Protein AF-A0A699K9T8-F1 (afdb_monomer_lite)

Secondary structure (DSSP, 8-state):
------HHHHHHHHHHHHHHHHHHHHHHHHHHHHTPPPPHHHHHHHHHHHHHHHH---HHHHHTS-HHHHHHHHHHHHHHHHHHHHHHHHHHHHGGGTTTT--SS-----------------

Foldseek 3Di:
DPPDDDPVRVVVVVVVVVVVVVVVVVVVVVVVVVPDDDDLVRVLVVLLVLLCVQVVDDSVVSVPDDSVVSVVSSVVSVVVVVVVVVVVVVCVVVVVVCVVPPPPDDDPDDPDDPPPDDDDDD

Radius of gyration: 31.11 Å; chains: 1; bounding box: 76×38×87 Å

pLDDT: mean 80.2, std 19.76, range [38.72, 97.06]

Structure (mmCIF, N/CA/C/O backbone):
data_AF-A0A699K9T8-F1
#
_entry.id   AF-A0A699K9T8-F1
#
loop_
_atom_site.group_PDB
_atom_site.id
_atom_site.type_symbol
_atom_site.label_atom_id
_atom_site.label_alt_id
_atom_site.label_comp_id
_atom_site.label_asym_id
_atom_site.label_entity_id
_atom_site.label_seq_id
_atom_site.pdbx_PDB_ins_code
_atom_site.Cartn_x
_atom_site.Cartn_y
_atom_site.Cartn_z
_atom_site.occupancy
_atom_site.B_iso_or_equiv
_atom_site.auth_seq_id
_atom_site.auth_comp_id
_atom_site.auth_asym_id
_atom_site.auth_atom_id
_atom_site.pdbx_PDB_model_num
ATOM 1 N N . GLU A 1 1 ? -50.212 6.487 32.288 1.00 47.91 1 GLU A N 1
ATOM 2 C CA . GLU A 1 1 ? -49.646 5.586 33.312 1.00 47.91 1 GLU A CA 1
ATOM 3 C C . GLU A 1 1 ? -48.258 5.159 32.857 1.00 47.91 1 GLU A C 1
ATOM 5 O O . GLU A 1 1 ? -48.114 4.758 31.709 1.00 47.91 1 GLU A O 1
ATOM 10 N N . GLN A 1 2 ? -47.225 5.341 33.683 1.00 59.38 2 GLN A N 1
ATOM 11 C CA . GLN A 1 2 ? -45.913 4.745 33.417 1.00 59.38 2 GLN A CA 1
ATOM 12 C C . GLN A 1 2 ? -45.958 3.328 33.981 1.00 59.38 2 GLN A C 1
ATOM 14 O O . GLN A 1 2 ? -46.057 3.151 35.189 1.00 59.38 2 GLN A O 1
ATOM 19 N N . GLN A 1 3 ? -45.967 2.329 33.103 1.00 66.06 3 GLN A N 1
ATOM 20 C CA . GLN A 1 3 ? -45.936 0.930 33.507 1.00 66.06 3 GLN A CA 1
ATOM 21 C C . GLN A 1 3 ? -44.552 0.647 34.109 1.00 66.06 3 GLN A C 1
ATOM 23 O O . GLN A 1 3 ? -43.544 0.649 33.398 1.00 66.06 3 GLN A O 1
ATOM 28 N N . GLU A 1 4 ? -44.481 0.501 35.433 1.00 78.00 4 GLU A N 1
ATOM 29 C CA . GLU A 1 4 ? -43.238 0.155 36.117 1.00 78.00 4 GLU A CA 1
ATOM 30 C C . GLU A 1 4 ? -42.844 -1.276 35.748 1.00 78.00 4 GLU A C 1
ATOM 32 O O . GLU A 1 4 ? -43.513 -2.237 36.118 1.00 78.00 4 GLU A O 1
ATOM 37 N N . LEU A 1 5 ? -41.751 -1.412 34.997 1.00 75.56 5 LEU A N 1
ATOM 38 C CA . LEU A 1 5 ? -41.164 -2.711 34.668 1.00 75.56 5 LEU A CA 1
ATOM 39 C C . LEU A 1 5 ? -40.739 -3.447 35.949 1.00 75.56 5 LEU A C 1
ATOM 41 O O . LEU A 1 5 ? -40.157 -2.835 36.859 1.00 75.56 5 LEU A O 1
ATOM 45 N N . ASN A 1 6 ? -40.973 -4.761 35.986 1.00 85.19 6 ASN A N 1
ATOM 46 C CA . ASN A 1 6 ? -40.488 -5.639 37.052 1.00 85.19 6 ASN A CA 1
ATOM 47 C C . ASN A 1 6 ? -38.944 -5.583 37.112 1.00 85.19 6 ASN A C 1
ATOM 49 O O . ASN A 1 6 ? -38.277 -5.342 36.104 1.00 85.19 6 ASN A O 1
ATOM 53 N N . ASN A 1 7 ? -38.353 -5.804 38.287 1.00 85.00 7 ASN A N 1
ATOM 54 C CA . ASN A 1 7 ? -36.900 -5.858 38.467 1.00 85.00 7 ASN A CA 1
ATOM 55 C C . ASN A 1 7 ? -36.226 -6.839 37.496 1.00 85.00 7 ASN A C 1
ATOM 57 O O . ASN A 1 7 ? -35.191 -6.511 36.924 1.00 85.00 7 ASN A O 1
ATOM 61 N N . GLU A 1 8 ? -36.844 -7.989 37.236 1.00 86.44 8 GLU A N 1
ATOM 62 C CA . GLU A 1 8 ? -36.317 -8.996 36.308 1.00 86.44 8 GLU A CA 1
ATOM 63 C C . GLU A 1 8 ? -36.300 -8.492 34.848 1.00 86.44 8 GLU A C 1
ATOM 65 O O . GLU A 1 8 ? -35.314 -8.637 34.121 1.00 86.44 8 GLU A O 1
ATOM 70 N N . GLU A 1 9 ? -37.347 -7.780 34.425 1.00 89.50 9 GLU A N 1
ATOM 71 C CA . GLU A 1 9 ? -37.409 -7.140 33.104 1.00 89.50 9 GLU A CA 1
ATOM 72 C C . GLU A 1 9 ? -36.373 -6.011 32.976 1.00 89.50 9 GLU A C 1
ATOM 74 O O . GLU A 1 9 ? -35.718 -5.870 31.942 1.00 89.50 9 GLU A O 1
ATOM 79 N N . LYS A 1 10 ? -36.160 -5.232 34.043 1.00 89.62 10 LYS A N 1
ATOM 80 C CA . LYS A 1 10 ? -35.120 -4.193 34.087 1.00 89.62 10 LYS A CA 1
ATOM 81 C C . LYS A 1 10 ? -33.719 -4.792 33.939 1.00 89.62 10 LYS A C 1
ATOM 83 O O . LYS A 1 10 ? -32.911 -4.247 33.184 1.00 89.62 10 LYS A O 1
ATOM 88 N N . GLU A 1 11 ? -33.433 -5.915 34.598 1.00 90.69 11 GLU A N 1
ATOM 89 C CA . GLU A 1 11 ? -32.147 -6.612 34.475 1.00 90.69 11 GLU A CA 1
ATOM 90 C C . GLU A 1 11 ? -31.912 -7.156 33.064 1.00 90.69 11 GLU A C 1
ATOM 92 O O . GLU A 1 11 ? -30.837 -6.950 32.490 1.00 90.69 11 GLU A O 1
ATOM 97 N N . THR A 1 12 ? -32.921 -7.788 32.456 1.00 94.06 12 THR A N 1
ATOM 98 C CA . THR A 1 12 ? -32.794 -8.297 31.080 1.00 94.06 12 THR A CA 1
ATOM 99 C C . THR A 1 12 ? -32.566 -7.167 30.071 1.00 94.06 12 THR A C 1
ATOM 101 O O . THR A 1 12 ? -31.667 -7.268 29.231 1.00 94.06 12 THR A O 1
ATOM 104 N N . LEU A 1 13 ? -33.296 -6.051 30.178 1.00 93.50 13 LEU A N 1
ATOM 105 C CA . LEU A 1 13 ? -33.101 -4.871 29.329 1.00 93.50 13 LEU A CA 1
ATOM 106 C C . LEU A 1 13 ? -31.717 -4.240 29.526 1.00 93.50 13 LEU A C 1
ATOM 108 O O . LEU A 1 13 ? -31.069 -3.850 28.548 1.00 93.50 13 LEU A O 1
ATOM 112 N N . PHE A 1 14 ? -31.225 -4.175 30.765 1.00 92.56 14 PHE A N 1
ATOM 113 C CA . PHE A 1 14 ? -29.881 -3.683 31.063 1.00 92.56 14 PHE A CA 1
ATOM 114 C C . PHE A 1 14 ? -28.799 -4.578 30.444 1.00 92.56 14 PHE A C 1
ATOM 116 O O . PHE A 1 14 ? -27.867 -4.082 29.804 1.00 92.56 14 PHE A O 1
ATOM 123 N N . MET A 1 15 ? -28.952 -5.899 30.538 1.00 95.44 15 MET A N 1
ATOM 124 C CA . MET A 1 15 ? -28.054 -6.860 29.895 1.00 95.44 15 MET A CA 1
ATOM 125 C C . MET A 1 15 ? -28.057 -6.727 28.368 1.00 95.44 15 MET A C 1
ATOM 127 O O . MET A 1 15 ? -26.987 -6.659 27.753 1.00 95.44 15 MET A O 1
ATOM 131 N N . GLN A 1 16 ? -29.234 -6.595 27.749 1.00 95.88 16 GLN A N 1
ATOM 132 C CA . GLN A 1 16 ? -29.355 -6.347 26.309 1.00 95.88 16 GLN A CA 1
ATOM 133 C C . GLN A 1 16 ? -28.673 -5.035 25.892 1.00 95.88 16 GLN A C 1
ATOM 135 O O . GLN A 1 16 ? -28.009 -4.973 24.851 1.00 95.88 16 GLN A O 1
ATOM 140 N N . LEU A 1 17 ? -28.799 -3.979 26.700 1.00 95.56 17 LEU A N 1
ATOM 141 C CA . LEU A 1 17 ? -28.136 -2.698 26.466 1.00 95.56 17 LEU A CA 1
ATOM 142 C C . LEU A 1 17 ? -26.607 -2.833 26.524 1.00 95.56 17 LEU A C 1
ATOM 144 O O . LEU A 1 17 ? -25.910 -2.319 25.643 1.00 95.56 17 LEU A O 1
ATOM 148 N N . LEU A 1 18 ? -26.074 -3.548 27.521 1.00 95.69 18 LEU A N 1
ATOM 149 C CA . LEU A 1 18 ? -24.638 -3.813 27.644 1.00 95.69 18 LEU A CA 1
ATOM 150 C C . LEU A 1 18 ? -24.102 -4.606 26.450 1.00 95.69 18 LEU A C 1
ATOM 152 O O . LEU A 1 18 ? -23.035 -4.282 25.920 1.00 95.69 18 LEU A O 1
ATOM 156 N N . GLU A 1 19 ? -24.840 -5.616 25.996 1.00 96.44 19 GLU A N 1
ATOM 157 C CA . GLU A 1 19 ? -24.455 -6.426 24.844 1.00 96.44 19 GLU A CA 1
ATOM 158 C C . GLU A 1 19 ? -24.406 -5.590 23.556 1.00 96.44 19 GLU A C 1
ATOM 160 O O . GLU A 1 19 ? -23.399 -5.602 22.836 1.00 96.44 19 GLU A O 1
ATOM 165 N N . LYS A 1 20 ? -25.448 -4.786 23.301 1.00 96.62 20 LYS A N 1
ATOM 166 C CA . LYS A 1 20 ? -25.492 -3.843 22.171 1.00 96.62 20 LYS A CA 1
ATOM 167 C C . LYS A 1 20 ? -24.331 -2.852 22.228 1.00 96.62 20 LYS A C 1
ATOM 169 O O . LYS A 1 20 ? -23.655 -2.635 21.221 1.00 96.62 20 LYS A O 1
ATOM 174 N N . ARG A 1 21 ? -24.034 -2.306 23.412 1.00 95.81 21 ARG A N 1
ATOM 175 C CA . ARG A 1 21 ? -22.917 -1.374 23.622 1.00 95.81 21 ARG A CA 1
ATOM 176 C C . ARG A 1 21 ? -21.568 -2.031 23.319 1.00 95.81 21 ARG A C 1
ATOM 178 O O . ARG A 1 21 ? -20.758 -1.450 22.598 1.00 95.81 21 ARG A O 1
ATOM 185 N N . ARG A 1 22 ? -21.324 -3.257 23.799 1.00 95.88 22 ARG A N 1
ATOM 186 C CA . ARG A 1 22 ? -20.092 -4.015 23.502 1.00 95.88 22 ARG A CA 1
ATOM 187 C C . ARG A 1 22 ? -19.911 -4.234 21.998 1.00 95.88 22 ARG A C 1
ATOM 189 O O . ARG A 1 22 ? -18.822 -3.979 21.481 1.00 95.88 22 ARG A O 1
ATOM 196 N N . LYS A 1 23 ? -20.973 -4.644 21.295 1.00 96.69 23 LYS A N 1
ATOM 197 C CA . LYS A 1 23 ? -20.970 -4.848 19.835 1.00 96.69 23 LYS A CA 1
ATOM 198 C C . LYS A 1 23 ? -20.678 -3.550 19.077 1.00 96.69 23 LYS A C 1
ATOM 200 O O . LYS A 1 23 ? -19.833 -3.549 18.183 1.00 96.69 23 LYS A O 1
ATOM 205 N N . PHE A 1 24 ? -21.281 -2.433 19.485 1.00 96.31 24 PHE A N 1
ATOM 206 C CA . PHE A 1 24 ? -21.029 -1.117 18.890 1.00 96.31 24 PHE A CA 1
ATOM 207 C C . PHE A 1 24 ? -19.550 -0.704 18.981 1.00 96.31 24 PHE A C 1
ATOM 209 O O . PHE A 1 24 ? -18.924 -0.382 17.970 1.00 96.31 24 PHE A O 1
ATOM 216 N N . PHE A 1 25 ? -18.947 -0.783 20.173 1.00 96.00 25 PHE A N 1
ATOM 217 C CA . PHE A 1 25 ? -17.533 -0.428 20.359 1.00 96.00 25 PHE A CA 1
ATOM 218 C C . PHE A 1 25 ? -16.566 -1.424 19.710 1.00 96.00 25 PHE A C 1
ATOM 220 O O . PHE A 1 25 ? -15.445 -1.056 19.350 1.00 96.00 25 PHE A O 1
ATOM 227 N N . ALA A 1 26 ? -16.959 -2.691 19.563 1.00 96.25 26 ALA A N 1
ATOM 228 C CA . ALA A 1 26 ? -16.202 -3.654 18.770 1.00 96.25 26 ALA A CA 1
ATOM 229 C C . ALA A 1 26 ? -16.192 -3.258 17.283 1.00 96.25 26 ALA A C 1
ATOM 231 O O . ALA A 1 26 ? -15.119 -3.207 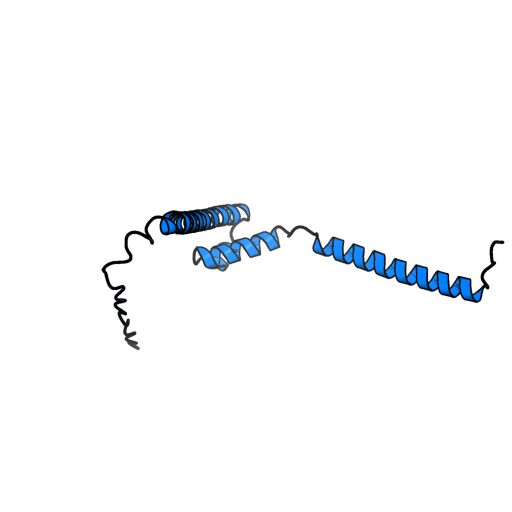16.679 1.00 96.25 26 ALA A O 1
ATOM 232 N N . GLY A 1 27 ? -17.354 -2.889 16.730 1.00 96.62 27 GLY A N 1
ATOM 233 C CA . GLY A 1 27 ? -17.488 -2.385 15.362 1.00 96.62 27 GLY A CA 1
ATOM 234 C C . GLY A 1 27 ? -16.658 -1.125 15.115 1.00 96.62 27 GLY A C 1
ATOM 235 O O . GLY A 1 27 ? -15.858 -1.097 14.183 1.00 96.62 27 GLY A O 1
ATOM 236 N N . LYS A 1 28 ? -16.748 -0.128 16.007 1.00 94.94 28 LYS A N 1
ATOM 237 C CA . LYS A 1 28 ? -15.970 1.119 15.902 1.00 94.94 28 LYS A CA 1
ATOM 238 C C . LYS A 1 28 ? -14.460 0.891 15.880 1.00 94.94 28 LYS A C 1
ATOM 240 O O . LYS A 1 28 ? -13.773 1.454 15.036 1.00 94.94 28 LYS A O 1
ATOM 245 N N . ARG A 1 29 ? -13.936 0.014 16.742 1.00 93.81 29 ARG A N 1
ATOM 246 C CA . ARG A 1 29 ? -12.504 -0.340 16.736 1.00 93.81 29 ARG A CA 1
ATOM 247 C C . ARG A 1 29 ? -12.085 -1.079 15.465 1.00 93.81 29 ARG A C 1
ATOM 249 O O . ARG A 1 29 ? -10.950 -0.928 15.018 1.00 93.81 29 ARG A O 1
ATOM 256 N N . ALA A 1 30 ? -12.959 -1.907 14.896 1.00 93.56 30 ALA A N 1
ATOM 257 C CA . ALA A 1 30 ? -12.679 -2.595 13.637 1.00 93.56 30 ALA A CA 1
ATOM 258 C C . ALA A 1 30 ? -12.651 -1.615 12.454 1.00 93.56 30 ALA A C 1
ATOM 260 O O . ALA A 1 30 ? -11.738 -1.680 11.632 1.00 93.56 30 ALA A O 1
ATOM 261 N N . GLU A 1 31 ? -13.606 -0.687 12.405 1.00 92.44 31 GLU A N 1
ATOM 262 C CA . GLU A 1 31 ? -13.669 0.400 11.425 1.00 92.44 31 GLU A CA 1
ATOM 263 C C . GLU A 1 31 ? -12.423 1.295 11.511 1.00 92.44 31 GLU A C 1
ATOM 265 O O . GLU A 1 31 ? -11.732 1.498 10.514 1.00 92.44 31 GLU A O 1
ATOM 270 N N . GLU A 1 32 ? -12.052 1.725 12.719 1.00 91.38 32 GLU A N 1
ATOM 271 C CA . GLU A 1 32 ? -10.840 2.510 12.965 1.00 91.38 32 GLU A CA 1
ATOM 272 C C . GLU A 1 32 ? -9.580 1.791 12.462 1.00 91.38 32 GLU A C 1
ATOM 274 O O . GLU A 1 32 ? -8.730 2.399 11.820 1.00 91.38 32 GLU A O 1
ATOM 279 N N . LYS A 1 33 ? -9.456 0.479 12.702 1.00 86.69 33 LYS A N 1
ATOM 280 C CA . LYS A 1 33 ? -8.317 -0.313 12.212 1.00 86.69 33 LYS A CA 1
ATOM 281 C C . LYS A 1 33 ? -8.269 -0.417 10.685 1.00 86.69 33 LYS A C 1
ATOM 283 O O . LYS A 1 33 ? -7.167 -0.451 10.144 1.00 86.69 33 LYS A O 1
ATOM 288 N N . ARG A 1 34 ? -9.419 -0.485 10.006 1.00 86.31 34 ARG A N 1
ATOM 289 C CA . ARG A 1 34 ? -9.510 -0.573 8.535 1.00 86.31 34 ARG A CA 1
ATOM 290 C C . ARG A 1 34 ? -9.181 0.749 7.848 1.00 86.31 34 ARG A C 1
ATOM 292 O O . ARG A 1 34 ? -8.568 0.733 6.789 1.00 86.31 34 ARG A O 1
ATOM 299 N N . ASN A 1 35 ? -9.534 1.868 8.472 1.00 88.62 35 ASN A N 1
ATOM 300 C CA . ASN A 1 35 ? -9.307 3.209 7.928 1.00 88.62 35 ASN A CA 1
ATOM 301 C C . ASN A 1 35 ? -7.893 3.752 8.196 1.00 88.62 35 ASN A C 1
ATOM 303 O O . ASN A 1 35 ? -7.608 4.909 7.889 1.00 88.62 35 ASN A O 1
ATOM 307 N N . LYS A 1 36 ? -6.991 2.947 8.776 1.00 88.81 36 LYS A N 1
ATOM 308 C CA . LYS A 1 36 ? -5.608 3.376 9.005 1.00 88.81 36 LYS A CA 1
ATOM 309 C C . LYS A 1 36 ? -4.887 3.536 7.666 1.00 88.81 36 LYS A C 1
ATOM 311 O O . LYS A 1 36 ? -4.848 2.575 6.894 1.00 88.81 36 LYS A O 1
ATOM 316 N N . PRO A 1 37 ? -4.285 4.708 7.395 1.00 88.94 37 PRO A N 1
ATOM 317 C CA . PRO A 1 37 ? -3.510 4.888 6.184 1.00 88.94 37 PRO A CA 1
ATOM 318 C C . PRO A 1 37 ? -2.329 3.909 6.180 1.00 88.94 37 PRO A C 1
ATOM 320 O O . PRO A 1 37 ? -1.774 3.596 7.242 1.00 88.94 37 PRO A O 1
ATOM 323 N N . PRO A 1 38 ? -1.930 3.413 5.000 1.00 92.19 38 PRO A N 1
ATOM 324 C CA . PRO A 1 38 ? -0.818 2.489 4.902 1.00 92.19 38 PRO A CA 1
ATOM 325 C C . PRO A 1 38 ? 0.468 3.147 5.398 1.00 92.19 38 PRO A C 1
ATOM 327 O O . PRO A 1 38 ? 0.755 4.307 5.097 1.00 92.19 38 PRO A O 1
ATOM 330 N N . THR A 1 39 ? 1.270 2.387 6.138 1.00 93.44 39 THR A N 1
ATOM 331 C CA . THR A 1 39 ? 2.554 2.878 6.646 1.00 93.44 39 THR A CA 1
ATOM 332 C C . THR A 1 39 ? 3.552 3.071 5.505 1.00 93.44 39 THR A C 1
ATOM 334 O O . THR A 1 39 ? 3.450 2.430 4.456 1.00 93.44 39 THR A O 1
ATOM 337 N N . GLN A 1 40 ? 4.587 3.888 5.715 1.00 92.38 40 GLN A N 1
ATOM 338 C CA . GLN A 1 40 ? 5.635 4.106 4.709 1.00 92.38 40 GLN A CA 1
ATOM 339 C C . GLN A 1 40 ? 6.291 2.788 4.251 1.00 92.38 40 GLN A C 1
ATOM 341 O O . GLN A 1 40 ? 6.597 2.612 3.073 1.00 92.38 40 GLN A O 1
ATOM 346 N N . ALA A 1 41 ? 6.456 1.818 5.156 1.00 92.38 41 ALA A N 1
ATOM 347 C CA . ALA A 1 41 ? 6.983 0.495 4.824 1.00 92.38 41 ALA A CA 1
ATOM 348 C C . ALA A 1 41 ? 6.024 -0.321 3.936 1.00 92.38 41 ALA A C 1
ATOM 350 O O . ALA A 1 41 ? 6.473 -0.994 3.005 1.00 92.38 41 ALA A O 1
ATOM 351 N N . GLN A 1 42 ? 4.713 -0.242 4.190 1.00 93.94 42 GLN A N 1
ATOM 352 C CA . GLN A 1 42 ? 3.695 -0.877 3.349 1.00 93.94 42 GLN A CA 1
ATOM 353 C C . GLN A 1 42 ? 3.655 -0.233 1.962 1.00 93.94 42 GLN A C 1
ATOM 355 O O . GLN A 1 42 ? 3.748 -0.945 0.965 1.00 93.94 42 GLN A O 1
ATOM 360 N N . GLN A 1 43 ? 3.620 1.101 1.895 1.00 94.44 43 GLN A N 1
ATOM 361 C CA . GLN A 1 43 ? 3.689 1.847 0.636 1.00 94.44 43 GLN A CA 1
ATOM 362 C C . GLN A 1 43 ? 4.939 1.462 -0.159 1.00 94.44 43 GLN A C 1
ATOM 364 O O . GLN A 1 43 ? 4.847 1.113 -1.333 1.00 94.44 43 GLN A O 1
ATOM 369 N N . ARG A 1 44 ? 6.102 1.421 0.500 1.00 95.50 44 ARG A N 1
ATOM 370 C CA . ARG A 1 44 ? 7.365 0.998 -0.113 1.00 95.50 44 ARG A CA 1
ATOM 371 C C . ARG A 1 44 ? 7.283 -0.416 -0.679 1.00 95.50 44 ARG A C 1
ATOM 373 O O . ARG A 1 44 ? 7.748 -0.651 -1.790 1.00 95.50 44 ARG A O 1
ATOM 380 N N . LYS A 1 45 ? 6.701 -1.361 0.065 1.00 95.31 45 LYS A N 1
ATOM 381 C CA . LYS A 1 45 ? 6.519 -2.747 -0.393 1.00 95.31 45 LYS A CA 1
ATOM 382 C C . LYS A 1 45 ? 5.661 -2.796 -1.658 1.00 95.31 45 LYS A C 1
ATOM 384 O O . LYS A 1 45 ? 6.040 -3.475 -2.614 1.00 95.31 45 LYS A O 1
ATOM 389 N N . THR A 1 46 ? 4.560 -2.051 -1.683 1.00 95.50 46 THR A N 1
ATOM 390 C CA . THR A 1 46 ? 3.681 -1.942 -2.853 1.00 95.50 46 THR A CA 1
ATOM 391 C C . THR A 1 46 ? 4.418 -1.331 -4.046 1.00 95.50 46 THR A C 1
ATOM 393 O O . THR A 1 46 ? 4.440 -1.936 -5.115 1.00 95.50 46 THR A O 1
ATOM 396 N N . MET A 1 47 ? 5.115 -0.205 -3.856 1.00 96.50 47 MET A N 1
ATOM 397 C CA . MET A 1 47 ? 5.896 0.451 -4.914 1.00 96.50 47 MET A CA 1
ATOM 398 C C . MET A 1 47 ? 6.986 -0.467 -5.481 1.00 96.50 47 MET A C 1
ATOM 400 O O . MET A 1 47 ? 7.108 -0.597 -6.696 1.00 96.50 47 MET A O 1
ATOM 404 N N . CYS A 1 48 ? 7.752 -1.157 -4.628 1.00 95.44 48 CYS A N 1
ATOM 405 C CA . CYS A 1 48 ? 8.778 -2.101 -5.080 1.00 95.44 48 CYS A CA 1
ATOM 406 C C . CYS A 1 48 ? 8.188 -3.271 -5.874 1.00 95.44 48 CYS A C 1
ATOM 408 O O . CYS A 1 48 ? 8.778 -3.698 -6.863 1.00 95.44 48 CYS A O 1
ATOM 410 N N . THR A 1 49 ? 7.033 -3.785 -5.446 1.00 96.44 49 THR A N 1
ATOM 411 C CA . THR A 1 49 ? 6.338 -4.875 -6.146 1.00 96.44 49 THR A CA 1
ATOM 412 C C . THR A 1 49 ? 5.883 -4.421 -7.530 1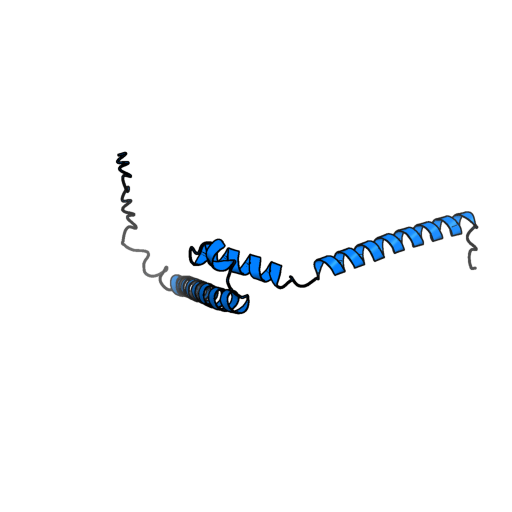.00 96.44 49 THR A C 1
ATOM 414 O O . THR A 1 49 ? 6.099 -5.126 -8.510 1.00 96.44 49 THR A O 1
ATOM 417 N N . TYR A 1 50 ? 5.331 -3.212 -7.631 1.00 95.75 50 TYR A N 1
ATOM 418 C CA . TYR A 1 50 ? 4.945 -2.629 -8.910 1.00 95.75 50 TYR A CA 1
ATOM 419 C C . TYR A 1 50 ? 6.148 -2.432 -9.840 1.00 95.75 50 TYR A C 1
ATOM 421 O O . TYR A 1 50 ? 6.126 -2.890 -10.977 1.00 95.75 50 TYR A O 1
ATOM 429 N N . ILE A 1 51 ? 7.234 -1.825 -9.347 1.00 95.81 51 ILE A N 1
ATOM 430 C CA . ILE A 1 51 ? 8.460 -1.607 -10.132 1.00 95.81 51 ILE A CA 1
ATOM 431 C C . ILE A 1 51 ? 9.054 -2.936 -10.619 1.00 95.81 51 ILE A C 1
ATOM 433 O O . ILE A 1 51 ? 9.513 -3.011 -11.756 1.00 95.81 51 ILE A O 1
ATOM 437 N N . LYS A 1 52 ? 9.029 -3.995 -9.797 1.00 95.12 52 LYS A N 1
ATOM 438 C CA . LYS A 1 52 ? 9.462 -5.338 -10.215 1.00 95.12 52 LYS A CA 1
ATOM 439 C C . LYS A 1 52 ? 8.693 -5.804 -11.452 1.00 95.12 52 LYS A C 1
ATOM 441 O O . LYS A 1 52 ? 9.307 -6.304 -12.386 1.00 95.12 52 LYS A O 1
ATOM 446 N N . ASN A 1 53 ? 7.375 -5.631 -11.450 1.00 93.88 53 ASN A N 1
ATOM 447 C CA . ASN A 1 53 ? 6.516 -6.112 -12.529 1.00 93.88 53 ASN A CA 1
ATOM 448 C C . ASN A 1 53 ? 6.598 -5.219 -13.776 1.00 93.88 53 ASN A C 1
ATOM 450 O O . ASN A 1 53 ? 6.601 -5.733 -14.886 1.00 93.88 53 ASN A O 1
ATOM 454 N N . MET A 1 54 ? 6.703 -3.900 -13.601 1.00 93.06 54 MET A N 1
ATOM 455 C CA . MET A 1 54 ? 6.709 -2.946 -14.715 1.00 93.06 54 MET A CA 1
ATOM 456 C C . MET A 1 54 ? 8.080 -2.746 -15.363 1.00 93.06 54 MET A C 1
ATOM 458 O O . MET A 1 54 ? 8.162 -2.499 -16.560 1.00 93.06 54 MET A O 1
ATOM 462 N N . GLU A 1 55 ? 9.158 -2.786 -14.579 1.00 90.12 55 GLU A N 1
ATOM 463 C CA . GLU A 1 55 ? 10.522 -2.526 -15.061 1.00 90.12 55 GLU A CA 1
ATOM 464 C C . GLU A 1 55 ? 11.424 -3.769 -15.020 1.00 90.12 55 GLU A C 1
ATOM 466 O O . GLU A 1 55 ? 12.601 -3.671 -15.358 1.00 90.12 55 GLU A O 1
ATOM 471 N N . GLY A 1 56 ? 10.927 -4.922 -14.556 1.00 92.00 56 GLY A N 1
ATOM 472 C CA . GLY A 1 56 ? 11.715 -6.158 -14.452 1.00 92.00 56 GLY A CA 1
ATOM 473 C C . GLY A 1 56 ? 12.831 -6.116 -13.399 1.00 92.00 56 GLY A C 1
ATOM 474 O O . GLY A 1 56 ? 13.716 -6.971 -13.389 1.00 92.00 56 GLY A O 1
ATOM 475 N N . LYS A 1 57 ? 12.833 -5.117 -12.505 1.00 90.62 57 LYS A N 1
ATOM 476 C CA . LYS A 1 57 ? 13.902 -4.931 -11.510 1.00 90.62 57 LYS A CA 1
ATOM 477 C C . LYS A 1 57 ? 13.809 -5.938 -10.368 1.00 90.62 57 LYS A C 1
ATOM 479 O O . LYS A 1 57 ? 12.729 -6.220 -9.848 1.00 90.62 57 LYS A O 1
ATOM 484 N N . LYS A 1 58 ? 14.961 -6.421 -9.893 1.00 92.38 58 LYS A N 1
ATOM 485 C CA . LYS A 1 58 ? 15.018 -7.322 -8.736 1.00 92.38 58 LYS A CA 1
ATOM 486 C C . LYS A 1 58 ? 14.705 -6.560 -7.447 1.00 92.38 58 LYS A C 1
ATOM 488 O O . LYS A 1 58 ? 15.157 -5.437 -7.231 1.00 92.38 58 LYS A O 1
ATOM 493 N N . ILE A 1 59 ? 13.965 -7.202 -6.540 1.00 90.50 59 ILE A N 1
ATOM 494 C CA . ILE A 1 59 ? 13.630 -6.622 -5.226 1.00 90.50 59 ILE A CA 1
ATOM 495 C C . ILE A 1 59 ? 14.895 -6.365 -4.394 1.00 90.50 59 ILE A C 1
ATOM 497 O O . ILE A 1 59 ? 14.930 -5.398 -3.634 1.00 90.50 59 ILE A O 1
ATOM 501 N N . THR A 1 60 ? 15.936 -7.190 -4.549 1.00 91.81 60 THR A N 1
ATOM 502 C CA . THR A 1 60 ? 17.242 -7.027 -3.884 1.00 91.81 60 THR A CA 1
ATOM 503 C C . THR A 1 60 ? 17.846 -5.653 -4.151 1.00 91.81 60 THR A C 1
ATOM 505 O O . THR A 1 60 ? 18.296 -4.985 -3.223 1.00 91.81 60 THR A O 1
ATOM 508 N N . ASP A 1 61 ? 17.745 -5.185 -5.392 1.00 90.56 61 ASP A N 1
ATOM 509 C CA . ASP A 1 61 ? 18.346 -3.930 -5.846 1.00 90.56 61 ASP A CA 1
ATOM 510 C C . ASP A 1 61 ? 17.533 -2.720 -5.366 1.00 90.56 61 ASP A C 1
ATOM 512 O O . ASP A 1 61 ? 18.052 -1.615 -5.200 1.00 90.56 61 ASP A O 1
ATOM 516 N N . LEU A 1 62 ? 16.237 -2.928 -5.119 1.00 92.81 62 LEU A N 1
ATOM 517 C CA . LEU A 1 62 ? 15.334 -1.934 -4.544 1.00 92.81 62 LEU A CA 1
ATOM 518 C C . LEU A 1 62 ? 15.445 -1.884 -3.013 1.00 92.81 62 LEU A C 1
ATOM 520 O O . LEU A 1 62 ? 15.230 -0.829 -2.419 1.00 92.81 62 LEU A O 1
ATOM 524 N N . LYS A 1 63 ? 15.807 -2.996 -2.357 1.00 87.12 63 LYS A N 1
ATOM 525 C CA . LYS A 1 63 ? 15.847 -3.116 -0.891 1.00 87.12 63 LYS A CA 1
ATOM 526 C C . LYS A 1 63 ? 16.828 -2.139 -0.243 1.00 87.12 63 LYS A C 1
ATOM 528 O O . LYS A 1 63 ? 16.486 -1.603 0.807 1.00 87.12 63 LYS A O 1
ATOM 533 N N . ASN A 1 64 ? 17.953 -1.844 -0.888 1.00 89.25 64 ASN A N 1
ATOM 534 C CA . ASN A 1 64 ? 18.982 -0.940 -0.360 1.00 89.25 64 ASN A CA 1
ATOM 535 C C . ASN A 1 64 ? 18.744 0.539 -0.715 1.00 89.25 64 ASN A C 1
ATOM 537 O O . ASN A 1 64 ? 19.518 1.405 -0.318 1.00 89.25 64 ASN A O 1
ATOM 541 N N . LYS A 1 65 ? 17.678 0.852 -1.463 1.00 93.69 65 LYS A N 1
ATOM 542 C CA . LYS A 1 65 ? 17.365 2.223 -1.881 1.00 93.69 65 LYS A CA 1
ATOM 543 C C . LYS A 1 65 ? 16.466 2.931 -0.876 1.00 93.69 65 LYS A C 1
ATOM 545 O O . LYS A 1 65 ? 15.580 2.323 -0.260 1.00 93.69 65 LYS A O 1
ATOM 550 N N . SER A 1 66 ? 16.668 4.244 -0.771 1.00 95.50 66 SER A N 1
ATOM 551 C CA . SER A 1 66 ? 15.815 5.132 0.017 1.00 95.50 66 SER A CA 1
ATOM 552 C C . SER A 1 66 ? 14.391 5.184 -0.544 1.00 95.50 66 SER A C 1
ATOM 554 O O . SER A 1 66 ? 14.156 4.934 -1.730 1.00 95.50 66 SER A O 1
ATOM 556 N N . PHE A 1 67 ? 13.430 5.539 0.311 1.00 94.75 67 PHE A N 1
ATOM 557 C CA . PHE A 1 67 ? 12.027 5.675 -0.083 1.00 94.75 67 PHE A CA 1
ATOM 558 C C . PHE A 1 67 ? 11.847 6.673 -1.236 1.00 94.75 67 PHE A C 1
ATOM 560 O O . PHE A 1 67 ? 11.237 6.331 -2.242 1.00 94.75 67 PHE A O 1
ATOM 567 N N . ASN A 1 68 ? 12.478 7.848 -1.151 1.00 96.88 68 ASN A N 1
ATOM 568 C CA . ASN A 1 68 ? 12.403 8.881 -2.192 1.00 96.88 68 ASN A CA 1
ATOM 569 C C . ASN A 1 68 ? 12.927 8.383 -3.549 1.00 96.88 68 ASN A C 1
ATOM 571 O O . ASN A 1 68 ? 12.392 8.740 -4.596 1.00 96.88 68 ASN A O 1
ATOM 575 N N . SER A 1 69 ? 13.970 7.544 -3.549 1.00 96.19 69 SER A N 1
ATOM 576 C CA . SER A 1 69 ? 14.482 6.931 -4.780 1.00 96.19 69 SER A CA 1
ATOM 577 C C . SER A 1 69 ? 13.476 5.944 -5.379 1.00 96.19 69 SER A C 1
ATOM 579 O O . SER A 1 69 ? 13.257 5.949 -6.590 1.00 96.19 69 SER A O 1
ATOM 581 N N . ILE A 1 70 ? 12.836 5.130 -4.535 1.00 95.88 70 ILE A N 1
ATOM 582 C CA . ILE A 1 70 ? 11.792 4.182 -4.947 1.00 95.88 70 ILE A CA 1
ATOM 583 C C . ILE A 1 70 ? 10.579 4.921 -5.504 1.00 95.88 70 ILE A C 1
ATOM 585 O O . ILE A 1 70 ? 10.103 4.557 -6.573 1.00 95.88 70 ILE A O 1
ATOM 589 N N . GLN A 1 71 ? 10.139 5.989 -4.842 1.00 96.31 71 GLN A N 1
ATOM 590 C CA . GLN A 1 71 ? 9.016 6.806 -5.286 1.00 96.31 71 GLN A CA 1
ATOM 591 C C . GLN A 1 71 ? 9.269 7.411 -6.674 1.00 96.31 71 GLN A C 1
ATOM 593 O O . GLN A 1 71 ? 8.457 7.230 -7.572 1.00 96.31 71 GLN A O 1
ATOM 598 N N . LYS A 1 72 ? 10.452 7.997 -6.915 1.00 97.06 72 LYS A N 1
ATOM 599 C CA . LYS A 1 72 ? 10.817 8.520 -8.247 1.00 97.06 72 LYS A CA 1
ATOM 600 C C . LYS A 1 72 ? 10.790 7.450 -9.346 1.00 97.06 72 LYS A C 1
ATOM 602 O O . LYS A 1 72 ? 10.380 7.731 -10.471 1.00 97.06 72 LYS A O 1
ATOM 607 N N . MET A 1 73 ? 11.250 6.230 -9.050 1.00 95.19 73 MET A N 1
ATOM 608 C CA . MET A 1 73 ? 11.182 5.113 -10.004 1.00 95.19 73 MET A CA 1
ATOM 609 C C . MET A 1 73 ? 9.738 4.668 -10.244 1.00 95.19 73 MET A C 1
ATOM 611 O O . MET A 1 73 ? 9.361 4.419 -11.386 1.00 95.19 73 MET A O 1
ATOM 615 N N . PHE A 1 74 ? 8.932 4.607 -9.184 1.00 95.75 74 PHE A N 1
ATOM 616 C CA . PHE A 1 74 ? 7.516 4.281 -9.268 1.00 95.75 74 PHE A CA 1
ATOM 617 C C . PHE A 1 74 ? 6.771 5.289 -10.145 1.00 95.75 74 PHE A C 1
ATOM 619 O O . PHE A 1 74 ? 6.120 4.876 -11.095 1.00 95.75 74 PHE A O 1
ATOM 626 N N . ASP A 1 75 ? 6.944 6.592 -9.914 1.00 96.69 75 ASP A N 1
ATOM 627 C CA . ASP A 1 75 ? 6.284 7.645 -10.695 1.00 96.69 75 ASP A CA 1
ATOM 628 C C . ASP A 1 75 ? 6.657 7.569 -12.180 1.00 96.69 75 ASP A C 1
ATOM 630 O O . ASP A 1 75 ? 5.814 7.760 -13.057 1.00 96.69 75 ASP A O 1
ATOM 634 N N . ARG A 1 76 ? 7.922 7.249 -12.485 1.00 95.31 76 ARG A N 1
ATOM 635 C CA . ARG A 1 76 ? 8.379 7.038 -13.864 1.00 95.31 76 ARG A CA 1
ATOM 636 C C . ARG A 1 76 ? 7.683 5.841 -14.512 1.00 95.31 76 ARG A C 1
ATOM 638 O O . ARG A 1 76 ? 7.226 5.959 -15.648 1.00 95.31 76 ARG A O 1
ATOM 645 N N . ALA A 1 77 ? 7.619 4.708 -13.816 1.00 94.62 77 ALA A N 1
ATOM 646 C CA . ALA A 1 77 ? 6.949 3.507 -14.308 1.00 94.62 77 ALA A CA 1
ATOM 647 C C . ALA A 1 77 ? 5.439 3.742 -14.479 1.00 94.62 77 ALA A C 1
ATOM 649 O O . ALA A 1 77 ? 4.875 3.402 -15.514 1.00 94.62 77 ALA A O 1
ATOM 650 N N . PHE A 1 78 ? 4.813 4.408 -13.511 1.00 94.31 78 PHE A N 1
ATOM 651 C CA . PHE A 1 78 ? 3.387 4.716 -13.509 1.00 94.31 78 PHE A CA 1
ATOM 652 C C . PHE A 1 78 ? 2.993 5.646 -14.664 1.00 94.31 78 PHE A C 1
ATOM 654 O O . PHE A 1 78 ? 2.026 5.379 -15.373 1.00 94.31 78 PHE A O 1
ATOM 661 N N . LYS A 1 79 ? 3.793 6.687 -14.939 1.00 93.75 79 LYS A N 1
ATOM 662 C CA . LYS A 1 79 ? 3.582 7.574 -16.097 1.00 93.75 79 LYS A CA 1
ATOM 663 C C . LYS A 1 79 ? 3.580 6.816 -17.424 1.00 93.75 79 LYS A C 1
ATOM 665 O O . LYS A 1 79 ? 2.726 7.088 -18.257 1.00 93.75 79 LYS A O 1
ATOM 670 N N . ARG A 1 80 ? 4.487 5.847 -17.609 1.00 91.56 80 ARG A N 1
ATOM 671 C CA . ARG A 1 80 ? 4.535 5.020 -18.831 1.00 91.56 80 ARG A CA 1
ATOM 672 C C . ARG A 1 80 ? 3.251 4.219 -19.031 1.00 91.56 80 ARG A C 1
ATOM 674 O O . ARG A 1 80 ? 2.755 4.156 -20.151 1.00 91.56 80 ARG A O 1
ATOM 681 N N . VAL A 1 81 ? 2.704 3.645 -17.957 1.00 89.31 81 VAL A N 1
ATOM 682 C CA . VAL A 1 81 ? 1.426 2.918 -18.017 1.00 89.31 81 VAL A CA 1
ATOM 683 C C . VAL A 1 81 ? 0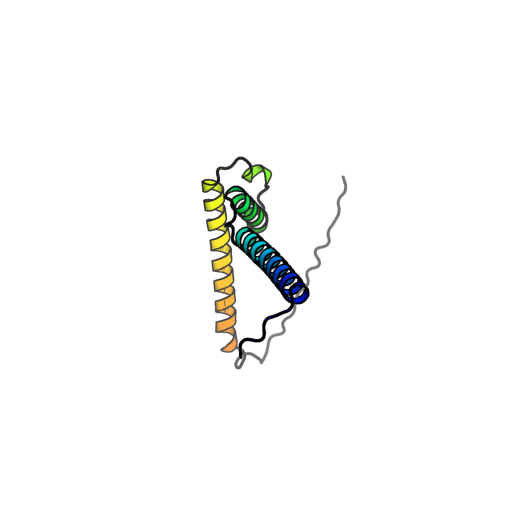.287 3.847 -18.397 1.00 89.31 81 VAL A C 1
ATOM 685 O O . VAL A 1 81 ? -0.488 3.508 -19.282 1.00 89.31 81 VAL A O 1
ATOM 688 N N . ASN A 1 82 ? 0.218 5.036 -17.802 1.00 90.12 82 ASN A N 1
ATOM 689 C CA . ASN A 1 82 ? -0.843 5.986 -18.129 1.00 90.12 82 ASN A CA 1
ATOM 690 C C . ASN A 1 82 ? -0.767 6.459 -19.586 1.00 90.12 82 ASN A C 1
ATOM 692 O O . ASN A 1 82 ? -1.804 6.562 -20.229 1.00 90.12 82 ASN A O 1
ATOM 696 N N . THR A 1 83 ? 0.433 6.677 -20.138 1.00 89.31 83 THR A N 1
ATOM 697 C CA . THR A 1 83 ? 0.593 6.985 -21.571 1.00 89.31 83 THR A CA 1
ATOM 698 C C . THR A 1 83 ? 0.103 5.842 -22.461 1.00 89.31 83 THR A C 1
ATOM 700 O O . THR A 1 83 ? -0.511 6.091 -23.494 1.00 89.31 83 THR A O 1
ATOM 703 N N . PHE A 1 84 ? 0.335 4.588 -22.065 1.00 83.44 84 PHE A N 1
ATOM 704 C CA . PHE A 1 84 ? -0.166 3.433 -22.808 1.00 83.44 84 PHE A CA 1
ATOM 705 C C . PHE A 1 84 ? -1.695 3.314 -22.731 1.00 83.44 84 PHE A C 1
ATOM 707 O O . PHE A 1 84 ? -2.346 3.105 -23.749 1.00 83.44 84 PHE A O 1
ATOM 714 N N . VAL A 1 85 ? -2.280 3.491 -21.543 1.00 84.81 85 VAL A N 1
ATOM 715 C CA . VAL A 1 85 ? -3.739 3.464 -21.350 1.00 84.81 85 VAL A CA 1
ATOM 716 C C . VAL A 1 85 ? -4.419 4.581 -22.144 1.00 84.81 85 VAL A C 1
ATOM 718 O O . VAL A 1 85 ? -5.425 4.324 -22.800 1.00 84.81 85 VAL A O 1
ATOM 721 N N . ASP A 1 86 ? -3.853 5.790 -22.146 1.00 87.62 86 ASP A N 1
ATOM 722 C CA . ASP A 1 86 ? -4.336 6.918 -22.955 1.00 87.62 86 ASP A CA 1
ATOM 723 C C . ASP A 1 86 ? -4.311 6.590 -24.456 1.00 87.62 86 ASP A C 1
ATOM 725 O O . ASP A 1 86 ? -5.299 6.794 -25.155 1.00 87.62 86 ASP A O 1
ATOM 729 N N . TYR A 1 87 ? -3.221 5.989 -24.943 1.00 83.62 87 TYR A N 1
ATOM 730 C CA . TYR A 1 87 ? -3.121 5.543 -26.334 1.00 83.62 87 TYR A CA 1
ATOM 731 C C . TYR A 1 87 ? -4.204 4.517 -26.710 1.00 83.62 87 TYR A C 1
ATOM 733 O O . TYR A 1 87 ? -4.880 4.684 -27.723 1.00 83.62 87 TYR A O 1
ATOM 741 N N . ILE A 1 88 ? -4.412 3.484 -25.885 1.00 82.00 88 ILE A N 1
ATOM 742 C CA . ILE A 1 88 ? -5.467 2.482 -26.113 1.00 82.00 88 ILE A CA 1
ATOM 743 C C . ILE A 1 88 ? -6.855 3.128 -26.087 1.00 82.00 88 ILE A C 1
ATOM 745 O O . ILE A 1 88 ? -7.701 2.796 -26.910 1.00 82.00 88 ILE A O 1
ATOM 749 N N . THR A 1 89 ? -7.084 4.069 -25.172 1.00 85.25 89 THR A N 1
ATOM 750 C CA . THR A 1 89 ? -8.377 4.754 -25.039 1.00 85.25 89 THR A CA 1
ATOM 751 C C . THR A 1 89 ? -8.679 5.591 -26.280 1.00 85.25 89 THR A C 1
ATOM 753 O O . THR A 1 89 ? -9.763 5.467 -26.844 1.00 85.25 89 THR A O 1
ATOM 756 N N . LYS A 1 90 ? -7.695 6.354 -26.773 1.00 81.81 90 LYS A N 1
ATOM 757 C CA . LYS A 1 90 ? -7.801 7.102 -28.036 1.00 81.81 90 LYS A CA 1
ATOM 758 C C . LYS A 1 90 ? -8.081 6.188 -29.225 1.00 81.81 90 LYS A C 1
ATOM 760 O O . LYS A 1 90 ? -8.971 6.478 -30.014 1.00 81.81 90 LYS A O 1
ATOM 765 N N . LEU A 1 91 ? -7.390 5.050 -29.323 1.00 75.00 91 LEU A N 1
ATOM 766 C CA . LEU A 1 91 ? -7.630 4.073 -30.388 1.00 75.00 91 LEU A CA 1
ATOM 767 C C . LEU A 1 91 ? -9.067 3.517 -30.350 1.00 75.00 91 LEU A C 1
ATOM 769 O O . LEU A 1 91 ? -9.705 3.365 -31.392 1.00 75.00 91 LEU A O 1
ATOM 773 N N . VAL A 1 92 ? -9.597 3.225 -29.160 1.00 73.38 92 VAL A N 1
ATOM 774 C CA . VAL A 1 92 ? -10.977 2.737 -28.974 1.00 73.38 92 VAL A CA 1
ATOM 775 C C . VAL A 1 92 ? -12.013 3.814 -29.308 1.00 73.38 92 VAL A C 1
ATOM 777 O O . VAL A 1 92 ? -13.062 3.491 -29.854 1.00 73.38 92 VAL A O 1
ATOM 780 N N . GLU A 1 93 ? -11.732 5.085 -29.026 1.00 72.88 9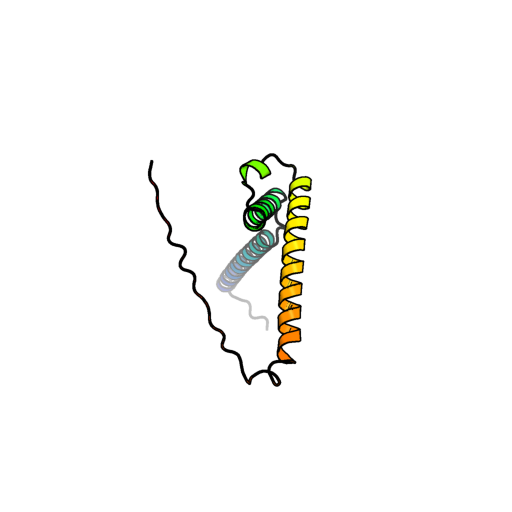3 GLU A N 1
ATOM 781 C CA . GLU A 1 93 ? -12.632 6.199 -29.349 1.00 72.88 93 GLU A CA 1
ATOM 782 C C . GLU A 1 93 ? -12.593 6.601 -30.836 1.00 72.88 93 GLU A C 1
ATOM 784 O O . GLU A 1 93 ? -13.601 7.044 -31.387 1.00 72.88 93 GLU A O 1
ATOM 789 N N . GLU A 1 94 ? -11.459 6.418 -31.520 1.00 59.44 94 GLU A N 1
ATOM 790 C CA . GLU A 1 94 ? -11.309 6.698 -32.957 1.00 59.44 94 GLU A CA 1
ATOM 791 C C . GLU A 1 94 ? -11.807 5.554 -33.858 1.00 59.44 94 GLU A C 1
ATOM 793 O O . GLU A 1 94 ? -12.310 5.795 -34.960 1.00 59.44 94 GLU A O 1
ATOM 798 N N . SER A 1 95 ? -11.732 4.306 -33.390 1.00 59.81 95 SER A N 1
ATOM 799 C CA . SER A 1 95 ? -12.164 3.117 -34.141 1.00 59.81 95 SER A CA 1
ATOM 800 C C . SER A 1 95 ? -13.673 2.960 -34.454 1.00 59.81 95 SER A C 1
ATOM 802 O O . SER A 1 95 ? -13.962 2.235 -35.409 1.00 59.81 95 SER A O 1
ATOM 804 N N . PRO A 1 96 ? -14.659 3.647 -33.830 1.00 53.81 96 PRO A N 1
ATOM 805 C CA . PRO A 1 96 ? -16.057 3.546 -34.245 1.00 53.81 96 PRO A CA 1
ATOM 806 C C . PRO A 1 96 ? -16.398 4.409 -35.471 1.00 53.81 96 PRO A C 1
ATOM 808 O O . PRO A 1 96 ? -17.475 4.244 -36.030 1.00 53.81 96 PRO A O 1
ATOM 811 N N . LYS A 1 97 ? -15.513 5.309 -35.935 1.00 52.88 97 LYS A N 1
ATOM 812 C CA . LYS A 1 97 ? -15.789 6.174 -37.106 1.00 52.88 97 LYS A CA 1
ATOM 813 C C . LYS A 1 97 ? -15.300 5.614 -38.446 1.00 52.88 97 LYS A C 1
ATOM 815 O O . LYS A 1 97 ? -15.608 6.192 -39.482 1.00 52.88 97 LYS A O 1
ATOM 820 N N . LYS A 1 98 ? -14.552 4.504 -38.445 1.00 49.94 98 LYS A N 1
ATOM 821 C CA . LYS A 1 98 ? -14.080 3.828 -39.673 1.00 49.94 98 LYS A CA 1
ATOM 822 C C . LYS A 1 98 ? -14.701 2.451 -39.918 1.00 49.94 98 LYS A C 1
ATOM 824 O O . LYS A 1 98 ? -14.604 1.943 -41.029 1.00 49.94 98 LYS A O 1
ATOM 829 N N . ALA A 1 99 ? -15.385 1.871 -38.933 1.00 45.50 99 ALA A N 1
ATOM 830 C CA . ALA A 1 99 ? -15.953 0.529 -39.060 1.00 45.50 99 ALA A CA 1
ATOM 831 C C . ALA A 1 99 ? -17.235 0.449 -39.918 1.00 45.50 99 ALA A C 1
ATOM 833 O O . ALA A 1 99 ? -17.631 -0.652 -40.280 1.00 45.50 99 ALA A O 1
ATOM 834 N N . GLU A 1 100 ? -17.855 1.571 -40.304 1.00 44.31 100 GLU A N 1
ATOM 835 C CA . GLU A 1 100 ? -18.930 1.564 -41.316 1.00 44.31 100 GLU A CA 1
ATOM 836 C C . GLU A 1 100 ? -18.418 1.783 -42.753 1.00 44.31 100 GLU A C 1
ATOM 838 O O . GLU A 1 100 ? -19.166 1.567 -43.701 1.00 44.31 100 GLU A O 1
ATOM 843 N N . ALA A 1 101 ? -17.144 2.158 -42.946 1.00 46.91 101 ALA A N 1
ATOM 844 C CA . ALA A 1 101 ? -16.594 2.483 -44.268 1.00 46.91 101 ALA A CA 1
ATOM 845 C C . ALA A 1 101 ? -15.586 1.455 -44.824 1.00 46.91 101 ALA A C 1
ATOM 847 O O . ALA A 1 101 ? -15.207 1.563 -45.985 1.00 46.91 101 ALA A O 1
ATOM 848 N N . GLU A 1 102 ? -15.152 0.462 -44.040 1.00 43.41 102 GLU A N 1
ATOM 849 C CA . GLU A 1 102 ? -14.040 -0.433 -44.420 1.00 43.41 102 GLU A CA 1
ATOM 850 C C . GLU A 1 102 ? -14.329 -1.924 -44.119 1.00 43.41 102 GLU A C 1
ATOM 852 O O . GLU A 1 102 ? -13.437 -2.693 -43.777 1.00 43.41 102 GLU A O 1
ATOM 857 N N . VAL A 1 103 ? -15.595 -2.362 -44.219 1.00 44.81 103 VAL A N 1
ATOM 858 C CA . VAL A 1 103 ? -15.978 -3.798 -44.124 1.00 44.81 103 VAL A CA 1
ATOM 859 C C . VAL A 1 103 ? -15.885 -4.524 -45.475 1.00 44.81 103 VAL A C 1
ATOM 861 O O . VAL A 1 103 ? -16.095 -5.734 -45.560 1.00 44.81 103 VAL A O 1
ATOM 864 N N . THR A 1 104 ? -15.486 -3.845 -46.545 1.00 45.53 104 THR A N 1
ATOM 865 C CA . THR A 1 104 ? -15.143 -4.518 -47.799 1.00 45.53 104 THR A CA 1
ATOM 866 C C . THR A 1 104 ? -13.634 -4.579 -47.956 1.00 45.53 104 THR A C 1
ATOM 868 O O . THR A 1 104 ? -13.001 -3.560 -48.193 1.00 45.53 104 THR A O 1
ATOM 871 N N . GLU A 1 105 ? -13.124 -5.812 -47.911 1.00 47.19 105 GLU A N 1
ATOM 872 C CA . GLU A 1 105 ? -11.877 -6.243 -48.554 1.00 47.19 105 GLU A CA 1
ATOM 873 C C . GLU A 1 105 ? -10.590 -6.147 -47.711 1.00 47.19 105 GLU A C 1
ATOM 875 O O . GLU A 1 105 ? -9.939 -5.114 -47.627 1.00 47.19 105 GLU A O 1
ATOM 880 N N . GLY A 1 106 ? -10.156 -7.285 -47.145 1.00 41.59 106 GLY A N 1
ATOM 881 C CA . GLY A 1 106 ? -8.745 -7.429 -46.758 1.00 41.59 106 GLY A CA 1
ATOM 882 C C . GLY A 1 106 ? -8.412 -8.346 -45.584 1.00 41.59 106 GLY A C 1
ATOM 883 O O . GLY A 1 106 ? -7.695 -7.937 -44.684 1.00 41.59 106 GLY A O 1
ATOM 884 N N . SER A 1 107 ? -8.915 -9.583 -45.579 1.00 52.84 107 SER A N 1
ATOM 885 C CA . SER A 1 107 ? -8.332 -10.762 -44.906 1.00 52.84 107 SER A CA 1
ATOM 886 C C . SER A 1 107 ? -7.301 -10.531 -43.776 1.00 52.84 107 SER A C 1
ATOM 888 O O . SER A 1 107 ? -6.099 -10.403 -44.021 1.00 52.84 107 SER A O 1
ATOM 890 N N . LEU A 1 108 ? -7.757 -10.650 -42.527 1.00 52.69 108 LEU A N 1
ATOM 891 C CA . LEU A 1 108 ? -6.925 -10.770 -41.327 1.00 52.69 108 LEU A CA 1
ATOM 892 C C . LEU A 1 108 ? -6.233 -12.155 -41.291 1.00 52.69 108 LEU A C 1
ATOM 894 O O . LEU A 1 108 ? -6.626 -13.054 -40.547 1.00 52.69 108 LEU A O 1
ATOM 898 N N . LYS A 1 109 ? -5.218 -12.372 -42.137 1.00 53.22 109 LYS A N 1
ATOM 899 C CA . LYS A 1 109 ? -4.366 -13.570 -42.075 1.00 53.22 109 LYS A CA 1
ATOM 900 C C . LYS A 1 109 ? -3.316 -13.378 -40.984 1.00 53.22 109 LYS A C 1
ATOM 902 O O . LYS A 1 109 ? -2.301 -12.719 -41.182 1.00 53.22 109 LYS A O 1
ATOM 907 N N . ARG A 1 110 ? -3.564 -13.988 -39.824 1.00 52.62 110 ARG A N 1
ATOM 908 C CA . ARG A 1 110 ? -2.523 -14.291 -38.837 1.00 52.62 110 ARG A CA 1
ATOM 909 C C . ARG A 1 110 ? -1.529 -15.264 -39.480 1.00 52.62 110 ARG A C 1
ATOM 911 O O . ARG A 1 110 ? -1.870 -16.427 -39.673 1.00 52.62 110 ARG A O 1
ATOM 918 N N . ALA A 1 111 ? -0.327 -14.799 -39.811 1.00 38.72 111 ALA A N 1
ATOM 919 C CA . ALA A 1 111 ? 0.824 -15.683 -39.945 1.00 38.72 111 ALA A CA 1
ATOM 920 C C . ALA A 1 111 ? 1.276 -16.030 -38.519 1.00 38.72 111 ALA A C 1
ATOM 922 O O . ALA A 1 111 ? 1.839 -15.192 -37.818 1.00 38.72 111 ALA A O 1
ATOM 923 N N . GLY A 1 112 ? 0.906 -17.221 -38.049 1.00 52.78 112 GLY A N 1
ATOM 924 C CA . GLY A 1 112 ? 1.519 -17.813 -36.867 1.00 52.78 112 GLY A CA 1
ATOM 925 C C . GLY A 1 112 ? 2.895 -18.322 -37.265 1.00 52.78 112 GLY A C 1
ATOM 926 O O . GLY A 1 112 ? 2.986 -19.298 -38.000 1.00 52.78 112 GLY A O 1
ATOM 927 N N . GLU A 1 113 ? 3.942 -17.637 -36.823 1.00 41.25 113 GLU A N 1
ATOM 928 C CA . GLU A 1 113 ? 5.303 -18.158 -36.878 1.00 41.25 113 GLU A CA 1
ATOM 929 C C . GLU A 1 113 ? 5.530 -18.952 -35.584 1.00 41.25 113 GLU A C 1
ATOM 931 O O . GLU A 1 113 ? 5.621 -18.386 -34.491 1.00 41.25 113 GLU A O 1
ATOM 936 N N . GLU A 1 114 ? 5.501 -20.283 -35.700 1.00 43.84 114 GLU A N 1
ATOM 937 C CA . GLU A 1 114 ? 5.946 -21.205 -34.656 1.00 43.84 114 GLU A CA 1
ATOM 938 C C . GLU A 1 114 ? 7.442 -20.978 -34.412 1.00 43.84 114 GLU A C 1
ATOM 940 O O . GLU A 1 114 ? 8.287 -21.326 -35.234 1.00 43.84 114 GLU A O 1
ATOM 945 N N . LEU A 1 115 ? 7.782 -20.378 -33.271 1.00 40.25 115 LEU A N 1
ATOM 946 C CA . LEU A 1 115 ? 9.151 -20.370 -32.767 1.00 40.25 115 LEU A CA 1
ATOM 947 C C . LEU A 1 115 ? 9.468 -21.758 -32.193 1.00 40.25 115 LEU A C 1
ATOM 949 O O . LEU A 1 115 ? 9.184 -22.043 -31.029 1.00 40.25 115 LEU A O 1
ATOM 953 N N . GLU A 1 116 ? 10.058 -22.610 -33.030 1.00 42.59 116 GLU A N 1
ATOM 954 C CA . GLU A 1 116 ? 10.761 -23.837 -32.643 1.00 42.59 116 GLU A CA 1
ATOM 955 C C . GLU A 1 116 ? 11.827 -23.511 -31.575 1.00 42.59 116 GLU A C 1
ATOM 957 O O . GLU A 1 116 ? 12.822 -22.827 -31.825 1.00 42.59 116 GLU A O 1
ATOM 962 N N . GLN A 1 117 ? 11.603 -23.976 -30.342 1.00 46.66 117 GLN A N 1
ATOM 963 C CA . GLN A 1 117 ? 12.589 -23.944 -29.260 1.00 46.66 117 GLN A CA 1
ATOM 964 C C . GLN A 1 117 ? 13.570 -25.113 -29.424 1.00 46.66 117 GLN A C 1
ATOM 966 O O . GLN A 1 117 ? 13.352 -26.209 -28.903 1.00 46.66 117 GLN A O 1
ATOM 971 N N . GLU A 1 118 ? 14.693 -24.868 -30.097 1.00 40.47 118 GLU A N 1
ATOM 972 C CA . GLU A 1 118 ? 15.806 -25.815 -30.140 1.00 40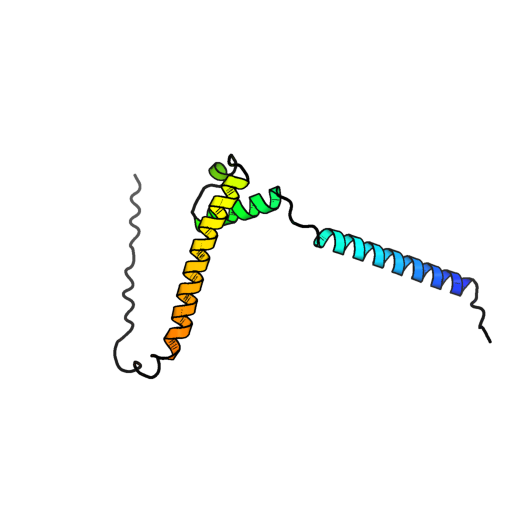.47 118 GLU A CA 1
ATOM 973 C C . GLU A 1 118 ? 16.576 -25.785 -28.804 1.00 40.47 118 GLU A C 1
ATOM 975 O O . GLU A 1 118 ? 17.330 -24.865 -28.485 1.00 40.47 118 GLU A O 1
ATOM 980 N N . ASN A 1 119 ? 16.350 -26.804 -27.972 1.00 53.69 119 ASN A N 1
ATOM 981 C CA . ASN A 1 119 ? 17.093 -27.027 -26.734 1.00 53.69 119 ASN A CA 1
ATOM 982 C C . ASN A 1 119 ? 18.451 -27.675 -27.044 1.00 53.69 119 ASN A C 1
ATOM 984 O O . ASN A 1 119 ? 18.571 -28.901 -27.036 1.00 53.69 119 ASN A O 1
ATOM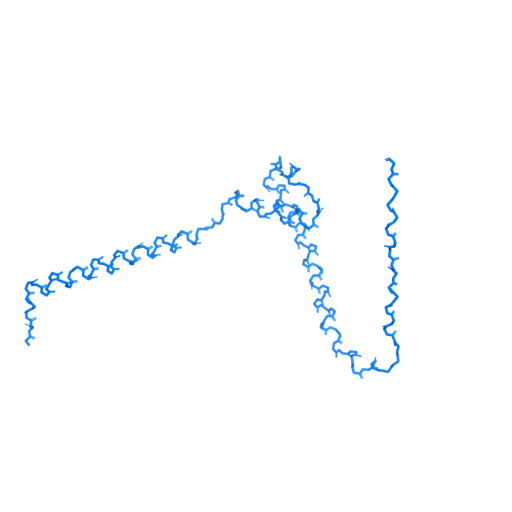 988 N N . THR A 1 120 ? 19.506 -26.884 -27.232 1.00 45.44 120 THR A N 1
ATOM 989 C CA . THR A 1 120 ? 20.876 -27.415 -27.201 1.00 45.44 120 THR A CA 1
ATOM 990 C C . THR A 1 120 ? 21.368 -27.504 -25.758 1.00 45.44 120 THR A C 1
ATOM 992 O O . THR A 1 120 ? 21.799 -26.514 -25.165 1.00 45.44 120 THR A O 1
ATOM 995 N N . LYS A 1 121 ? 21.310 -28.711 -25.186 1.00 49.06 121 LYS A N 1
ATOM 996 C CA . LYS A 1 121 ? 22.109 -29.091 -24.013 1.00 49.06 121 LYS A CA 1
ATOM 997 C C . LYS A 1 121 ? 23.583 -29.169 -24.417 1.00 49.06 121 LYS A C 1
ATOM 999 O O . LYS A 1 121 ? 23.920 -29.902 -25.347 1.00 49.06 121 LYS A O 1
ATOM 1004 N N . LYS A 1 122 ? 24.448 -28.491 -23.669 1.00 39.31 122 LYS A N 1
ATOM 1005 C CA . LYS A 1 122 ? 25.856 -28.855 -23.516 1.00 39.31 122 LYS A CA 1
ATOM 1006 C C . LYS A 1 122 ? 26.310 -28.530 -22.103 1.00 39.31 122 LYS A C 1
ATOM 1008 O O . LYS A 1 122 ? 25.883 -27.470 -21.597 1.00 39.31 122 LYS A O 1
#

Sequence (122 aa):
EQQELNNEEKETLFMQLLEKRRKFFAGKRAEEKRNKPPTQAQQRKTMCTYIKNMEGKKITDLKNKSFNSIQKMFDRAFKRVNTFVDYITKLVEESPKKAEAEVTEGSLKRAGEELEQENTKK

Organism: Tanacetum cinerariifolium (NCBI:txid118510)